Protein AF-A0A4R3EZ54-F1 (afdb_monomer_lite)

pLDDT: mean 91.32, std 7.08, range [53.75, 98.06]

Sequence (153 aa):
MDNVKREQAFADSIDCRFPYSNLAAAAALIEEARSISVNAVFCIFYEIVCPPRSRRTELSRERQRELLFLLTQDFEHPLVDRLVEFAARIIEGRKIAANEAVGIIAEIGKFDGQYAALAAVSSLAYDALGEDFGALDALEDELRKKWDAMPAR

Radius of gyration: 14.93 Å; chains: 1; bounding box: 37×34×38 Å

Secondary structure (DSSP, 8-state):
--HHHHHHHHHHHHTTT--TT-HHHHHHHHHHHHTT-HHHHHHHHHHHHS--HHHHTTS-HHHHHHHHHHHHTT---TTHHHHHHHHHHHHTT----HHHHHHHHHHHTTSTT-HHHHHHHHHHHHHHS-S--HHHHHHHHHHHHHHHTSPP-

Structure (mmCIF, N/CA/C/O backbone):
data_AF-A0A4R3EZ54-F1
#
_entry.id   AF-A0A4R3EZ54-F1
#
loop_
_atom_site.group_PDB
_atom_site.id
_atom_site.type_symbol
_atom_site.label_atom_id
_atom_site.label_alt_id
_atom_site.label_comp_id
_atom_site.label_asym_id
_atom_site.label_entity_id
_atom_site.label_seq_id
_atom_site.pdbx_PDB_ins_code
_atom_site.Cartn_x
_atom_site.Cartn_y
_atom_site.Cartn_z
_atom_site.occupancy
_atom_site.B_iso_or_equiv
_atom_site.auth_seq_id
_atom_site.auth_comp_id
_atom_site.auth_asym_id
_atom_site.auth_atom_id
_atom_site.pdbx_PDB_model_num
ATOM 1 N N . MET A 1 1 ? -21.536 -5.123 9.996 1.00 53.75 1 MET A N 1
ATOM 2 C CA . MET A 1 1 ? -21.296 -4.031 9.032 1.00 53.75 1 MET A CA 1
ATOM 3 C C . MET A 1 1 ? -20.289 -4.586 8.048 1.00 53.75 1 MET A C 1
ATOM 5 O O . MET A 1 1 ? -19.294 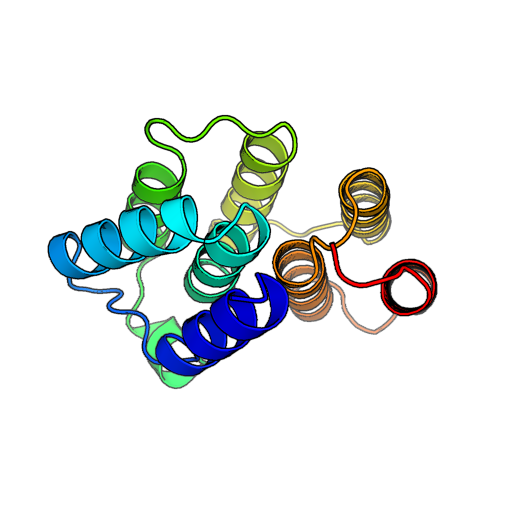-5.119 8.507 1.00 53.75 1 MET A O 1
ATOM 9 N N . ASP A 1 2 ? -20.621 -4.598 6.762 1.00 83.31 2 ASP A N 1
ATOM 10 C CA . ASP A 1 2 ? -19.805 -5.194 5.696 1.00 83.31 2 ASP A CA 1
ATOM 11 C C . ASP A 1 2 ? -18.400 -4.561 5.684 1.00 83.31 2 ASP A C 1
ATOM 13 O O . ASP A 1 2 ? -18.292 -3.332 5.608 1.00 83.31 2 ASP A O 1
ATOM 17 N N . ASN A 1 3 ? -17.349 -5.376 5.829 1.00 83.81 3 ASN A N 1
ATOM 18 C CA . ASN A 1 3 ? -15.967 -4.892 5.872 1.00 83.81 3 ASN A CA 1
ATOM 19 C C . ASN A 1 3 ? -15.604 -4.144 4.589 1.00 83.81 3 ASN A C 1
ATOM 21 O O . ASN A 1 3 ? -14.946 -3.114 4.680 1.00 83.81 3 ASN A O 1
ATOM 25 N N . VAL A 1 4 ? -16.142 -4.551 3.436 1.00 88.19 4 VAL A N 1
ATOM 26 C CA . VAL A 1 4 ? -15.935 -3.861 2.154 1.00 88.19 4 VAL A CA 1
ATOM 27 C C . VAL A 1 4 ? -16.448 -2.422 2.218 1.00 88.19 4 VAL A C 1
ATOM 29 O O . VAL A 1 4 ? -15.785 -1.489 1.774 1.00 88.19 4 VAL A O 1
ATOM 32 N N . LYS A 1 5 ? -17.611 -2.196 2.842 1.00 92.44 5 LYS A N 1
ATOM 33 C CA . LYS A 1 5 ? -18.164 -0.839 3.003 1.00 92.44 5 LYS A CA 1
ATOM 34 C C . LYS A 1 5 ? -17.346 0.010 3.968 1.00 92.44 5 LYS A C 1
ATOM 36 O O . LYS A 1 5 ? -17.253 1.218 3.773 1.00 92.44 5 LYS A O 1
ATOM 41 N N . ARG A 1 6 ? -16.787 -0.601 5.019 1.00 95.31 6 ARG A N 1
ATOM 42 C CA . ARG A 1 6 ? -15.902 0.095 5.966 1.00 95.31 6 ARG A CA 1
ATOM 43 C C . ARG A 1 6 ? -14.574 0.457 5.307 1.00 95.31 6 ARG A C 1
ATOM 45 O O . ARG A 1 6 ? -14.135 1.586 5.469 1.00 95.31 6 ARG A O 1
ATOM 52 N N . GLU A 1 7 ? -13.988 -0.460 4.541 1.00 95.38 7 GL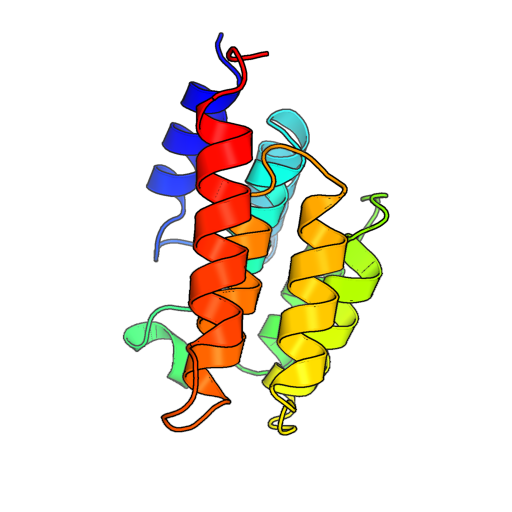U A N 1
ATOM 53 C CA . GLU A 1 7 ? -12.785 -0.218 3.741 1.00 95.38 7 GLU A CA 1
ATOM 54 C C . GLU A 1 7 ? -12.999 0.919 2.748 1.00 95.38 7 GLU A C 1
ATOM 56 O O . GLU A 1 7 ? -12.203 1.849 2.729 1.00 95.38 7 GLU A O 1
ATOM 61 N N . GLN A 1 8 ? -14.098 0.895 1.986 1.00 94.94 8 GLN A N 1
ATOM 62 C CA . GLN A 1 8 ? -14.404 1.958 1.031 1.00 94.94 8 GLN A CA 1
ATOM 63 C C . GLN A 1 8 ? -14.589 3.309 1.728 1.00 94.94 8 GLN A C 1
ATOM 65 O O . GLN A 1 8 ? -13.969 4.290 1.334 1.00 94.94 8 GLN A O 1
ATOM 70 N N . ALA A 1 9 ? -15.391 3.364 2.797 1.00 96.81 9 ALA A N 1
ATOM 71 C CA . ALA A 1 9 ? -15.608 4.606 3.539 1.00 96.81 9 ALA A CA 1
ATOM 72 C C . ALA A 1 9 ? -14.303 5.159 4.138 1.00 96.81 9 ALA A C 1
ATOM 74 O O . ALA A 1 9 ? -14.096 6.372 4.163 1.00 96.81 9 ALA A O 1
ATOM 75 N N . PHE A 1 10 ? -13.421 4.274 4.604 1.00 97.62 10 PHE A N 1
ATOM 76 C CA . PHE A 1 10 ? -12.107 4.644 5.112 1.00 97.62 10 PHE A CA 1
ATOM 77 C C . PHE A 1 10 ? -11.189 5.151 3.999 1.00 97.62 10 PHE A C 1
ATOM 79 O O . PHE A 1 10 ? -10.629 6.236 4.139 1.00 97.62 10 PHE A O 1
ATOM 86 N N . ALA A 1 11 ? -11.091 4.433 2.878 1.00 96.62 11 ALA A N 1
ATOM 87 C CA . ALA A 1 11 ? -10.327 4.857 1.710 1.00 96.62 11 ALA A CA 1
ATOM 88 C C . ALA A 1 11 ? -10.784 6.241 1.222 1.00 96.62 11 ALA A C 1
ATOM 90 O O . ALA A 1 11 ? -9.964 7.149 1.117 1.00 96.62 11 ALA A O 1
ATOM 91 N N . ASP A 1 12 ? -12.095 6.444 1.060 1.00 96.62 12 ASP A N 1
ATOM 92 C CA . ASP A 1 12 ? -12.678 7.732 0.674 1.00 96.62 12 ASP A CA 1
ATOM 93 C C . ASP A 1 12 ? -12.292 8.840 1.662 1.00 96.62 12 ASP A C 1
ATOM 95 O O . ASP A 1 12 ? -12.036 9.976 1.264 1.00 96.62 12 ASP A O 1
ATOM 99 N N . SER A 1 13 ? -12.252 8.534 2.966 1.00 96.81 13 SER A N 1
ATOM 100 C CA . SER A 1 13 ? -11.914 9.493 4.025 1.00 96.81 13 SER A CA 1
ATOM 101 C C . SER A 1 13 ? -10.464 9.983 3.970 1.00 96.81 13 SER A C 1
ATOM 103 O O . SER A 1 13 ? -10.217 11.154 4.278 1.00 96.81 13 SER A O 1
ATOM 105 N N . ILE A 1 14 ? -9.532 9.125 3.541 1.00 96.19 14 ILE A N 1
ATOM 106 C CA . ILE A 1 14 ? -8.094 9.418 3.525 1.00 96.19 14 ILE A CA 1
ATOM 107 C C . ILE A 1 14 ? -7.561 9.798 2.144 1.00 96.19 14 ILE A C 1
ATOM 109 O O . ILE A 1 14 ? -6.489 10.394 2.098 1.00 96.19 14 ILE A O 1
ATOM 113 N N . ASP A 1 15 ? -8.292 9.511 1.062 1.00 93.88 15 ASP A N 1
ATOM 114 C CA . ASP A 1 15 ? -7.876 9.777 -0.322 1.00 93.88 15 ASP A CA 1
ATOM 115 C C . ASP A 1 15 ? -7.412 11.227 -0.497 1.00 93.88 15 ASP A C 1
ATOM 117 O O . ASP A 1 15 ? -8.175 12.180 -0.280 1.00 93.88 15 ASP A O 1
ATOM 121 N N . CYS A 1 16 ? -6.126 11.388 -0.825 1.00 91.38 16 CYS A N 1
ATOM 122 C CA . CYS A 1 16 ? -5.430 12.669 -0.970 1.00 91.38 16 CYS A CA 1
ATOM 123 C C . CYS A 1 16 ? -5.487 13.590 0.270 1.00 91.38 16 CYS A C 1
ATOM 125 O O . CYS A 1 16 ? -5.140 14.777 0.195 1.00 91.38 16 CYS A O 1
ATOM 127 N N . ARG A 1 17 ? -5.941 13.072 1.413 1.00 93.69 17 ARG A N 1
ATOM 128 C CA . ARG A 1 17 ? -6.197 13.792 2.670 1.00 93.69 17 ARG A CA 1
ATOM 129 C C . ARG A 1 17 ? -5.402 13.231 3.844 1.00 93.69 17 ARG A C 1
ATOM 131 O O . ARG A 1 17 ? -5.553 13.730 4.962 1.00 93.69 17 ARG A O 1
ATOM 138 N N . PHE A 1 18 ? -4.534 12.249 3.608 1.00 95.50 18 PHE A N 1
ATOM 139 C CA . PHE A 1 18 ? -3.694 11.679 4.649 1.00 95.50 18 PHE A CA 1
ATOM 140 C C . PHE A 1 18 ? -2.832 12.762 5.343 1.00 95.50 18 PHE A C 1
ATOM 142 O O . PHE A 1 18 ? -2.257 13.635 4.682 1.00 95.50 18 PHE A O 1
ATOM 149 N N . PRO A 1 19 ? -2.727 12.765 6.686 1.00 94.81 19 PRO A N 1
ATOM 150 C CA . PRO A 1 19 ? -2.063 13.821 7.447 1.00 94.81 19 PRO A CA 1
ATOM 151 C C . PRO A 1 19 ? -0.535 13.643 7.477 1.00 94.81 19 PRO A C 1
ATOM 153 O O . PRO A 1 19 ? 0.066 13.459 8.534 1.00 94.81 19 PRO A O 1
ATOM 156 N N . TYR A 1 20 ? 0.116 13.749 6.318 1.00 94.12 20 TYR A N 1
ATOM 157 C CA . TYR A 1 20 ? 1.549 13.475 6.128 1.00 94.12 20 TYR A CA 1
ATOM 158 C C . TYR A 1 20 ? 2.501 14.151 7.132 1.00 94.12 20 TYR A C 1
ATOM 160 O O . TYR A 1 20 ? 3.531 13.588 7.499 1.00 94.12 20 TYR A O 1
ATOM 168 N N . SER A 1 21 ? 2.187 15.373 7.564 1.00 93.00 21 SER A N 1
ATOM 169 C CA . SER A 1 21 ? 3.024 16.169 8.471 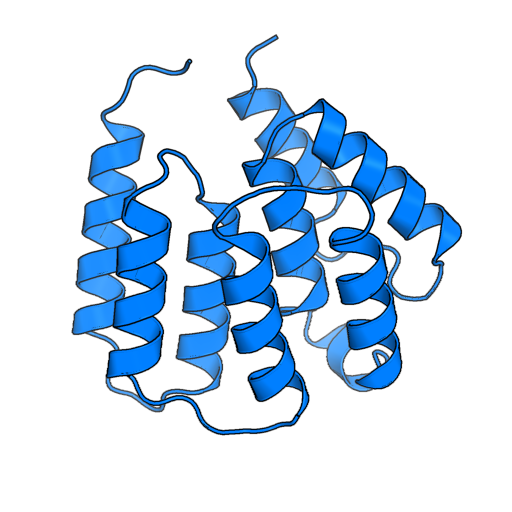1.00 93.00 21 SER A CA 1
ATOM 170 C C . SER A 1 21 ? 2.686 15.982 9.954 1.00 93.00 21 SER A C 1
ATOM 172 O O . SER A 1 21 ? 3.449 16.427 10.810 1.00 93.00 21 SER A O 1
ATOM 174 N N . ASN A 1 22 ? 1.577 15.313 10.281 1.00 95.00 22 ASN A N 1
ATOM 175 C CA . ASN A 1 22 ? 1.114 15.115 11.651 1.00 95.00 22 ASN A CA 1
ATOM 176 C C . ASN A 1 22 ? 1.144 13.623 12.011 1.00 95.00 22 ASN A C 1
ATOM 178 O O . ASN A 1 22 ? 0.180 12.896 11.779 1.00 95.00 22 ASN A O 1
ATOM 182 N N . LEU A 1 23 ? 2.251 13.185 12.622 1.00 94.69 23 LEU A N 1
ATOM 183 C CA . LEU A 1 23 ? 2.464 11.779 12.992 1.00 94.69 23 LEU A CA 1
ATOM 184 C C . LEU A 1 23 ? 1.412 11.249 13.971 1.00 94.69 23 LEU A C 1
ATOM 186 O O . LEU A 1 23 ? 1.048 10.086 13.880 1.00 94.69 23 LEU A O 1
ATOM 190 N N . ALA A 1 24 ? 0.896 12.084 14.878 1.00 96.19 24 ALA A N 1
ATOM 191 C CA . ALA A 1 24 ? -0.136 11.656 15.819 1.00 96.19 24 ALA A CA 1
ATOM 192 C C . ALA A 1 24 ? -1.467 11.373 15.103 1.00 96.19 24 ALA A C 1
ATOM 194 O O . ALA A 1 24 ? -2.119 10.369 15.378 1.00 96.19 24 ALA A O 1
ATOM 195 N N . ALA A 1 25 ? -1.847 12.227 14.147 1.00 97.38 25 ALA A N 1
ATOM 196 C CA . ALA A 1 25 ? -3.027 11.995 13.317 1.00 97.38 25 ALA A CA 1
ATOM 197 C C . ALA A 1 25 ? -2.835 10.792 12.376 1.00 97.38 25 ALA A C 1
ATOM 199 O O . ALA A 1 25 ? -3.756 10.000 12.204 1.00 97.38 25 ALA A O 1
ATOM 200 N N . ALA A 1 26 ? -1.635 10.620 11.812 1.00 97.25 26 ALA A N 1
ATOM 201 C CA . ALA A 1 26 ? -1.293 9.452 11.004 1.00 97.25 26 ALA A CA 1
ATOM 202 C C . ALA A 1 26 ? -1.379 8.151 11.819 1.00 97.25 26 ALA A C 1
ATOM 204 O O . ALA A 1 26 ? -1.993 7.192 11.364 1.00 97.25 26 ALA A O 1
ATOM 205 N N . ALA A 1 27 ? -0.836 8.137 13.041 1.00 96.75 27 ALA A N 1
ATOM 206 C CA . ALA A 1 27 ? -0.919 6.996 13.953 1.00 96.75 27 ALA A CA 1
ATOM 207 C C . ALA A 1 27 ? -2.374 6.623 14.270 1.00 96.75 27 ALA A C 1
ATOM 209 O O . ALA A 1 27 ? -2.729 5.451 14.225 1.00 96.75 27 ALA A O 1
ATOM 210 N N . ALA A 1 28 ? -3.232 7.615 14.528 1.00 97.44 28 ALA A N 1
ATOM 211 C CA . ALA A 1 28 ? -4.650 7.372 14.786 1.00 97.44 28 ALA A CA 1
ATOM 212 C C . ALA A 1 28 ? -5.357 6.704 13.591 1.00 97.44 28 ALA A C 1
ATOM 214 O O . ALA A 1 28 ? -6.121 5.762 13.788 1.00 97.44 28 ALA A O 1
ATOM 215 N N . LEU A 1 29 ? -5.064 7.141 12.359 1.00 98.06 29 LEU A N 1
ATOM 216 C CA . LEU A 1 29 ? -5.605 6.510 11.149 1.00 98.06 29 LEU A CA 1
ATOM 217 C C . LEU A 1 29 ? -5.059 5.093 10.936 1.00 98.06 29 LEU A C 1
ATOM 219 O O . LEU A 1 29 ? -5.796 4.227 10.479 1.00 98.06 29 LEU A O 1
ATOM 223 N N . ILE A 1 30 ? -3.791 4.840 11.275 1.00 96.88 30 ILE A N 1
ATOM 224 C CA . ILE A 1 30 ? -3.187 3.499 11.203 1.00 96.88 30 ILE A CA 1
ATOM 225 C C . ILE A 1 30 ? -3.911 2.529 12.139 1.00 96.88 30 ILE A C 1
ATOM 227 O O . ILE A 1 30 ? -4.283 1.435 11.714 1.00 96.88 30 ILE A O 1
ATOM 231 N N . GLU A 1 31 ? -4.176 2.939 13.377 1.00 97.12 31 GLU A N 1
ATOM 232 C CA . GLU A 1 31 ? -4.945 2.130 14.328 1.00 97.12 31 GLU A CA 1
ATOM 233 C C . GLU A 1 31 ? -6.394 1.914 13.868 1.00 97.12 31 GLU A C 1
ATOM 235 O O . GLU A 1 31 ? -6.926 0.804 13.958 1.00 97.12 31 GLU A O 1
ATOM 240 N N . GLU A 1 32 ? -7.025 2.943 13.298 1.00 97.12 32 GLU A N 1
ATOM 241 C CA . GLU A 1 32 ? -8.352 2.810 12.697 1.00 97.12 32 GLU A CA 1
ATOM 242 C C . GLU A 1 32 ? -8.351 1.780 11.557 1.00 97.12 32 GLU A C 1
ATOM 244 O O . GLU A 1 32 ? -9.168 0.856 11.571 1.00 97.12 32 GLU A O 1
ATOM 249 N N . ALA A 1 33 ? -7.402 1.872 10.623 1.00 96.75 33 ALA A N 1
ATOM 250 C CA . ALA A 1 33 ? -7.258 0.943 9.507 1.00 96.75 33 ALA A CA 1
ATOM 251 C C . ALA A 1 33 ? -7.071 -0.507 9.972 1.00 96.75 33 ALA A C 1
ATOM 253 O O . ALA A 1 33 ? -7.749 -1.407 9.472 1.00 96.75 33 ALA A O 1
ATOM 254 N N . ARG A 1 34 ? -6.220 -0.734 10.983 1.00 95.56 34 ARG A N 1
ATOM 255 C CA . ARG A 1 34 ? -6.002 -2.060 11.593 1.00 95.56 34 ARG A CA 1
ATOM 256 C C . ARG A 1 34 ? -7.289 -2.661 12.153 1.00 95.56 34 ARG A C 1
ATOM 258 O O . ARG A 1 34 ? -7.496 -3.867 12.055 1.00 95.56 34 ARG A O 1
ATOM 265 N N . SER A 1 35 ? -8.178 -1.828 12.697 1.00 95.25 35 SER A N 1
ATOM 266 C CA . SER A 1 35 ? -9.491 -2.254 13.206 1.00 95.25 35 SER A CA 1
ATOM 267 C C . SER A 1 35 ? -10.526 -2.566 12.109 1.00 95.25 35 SER A C 1
ATOM 269 O O . SER A 1 35 ? -11.616 -3.084 12.395 1.00 95.25 35 SER A O 1
ATOM 271 N N . ILE A 1 36 ? -10.232 -2.194 10.860 1.00 95.38 36 ILE A N 1
ATOM 272 C CA . ILE A 1 36 ? -11.084 -2.439 9.696 1.00 95.38 36 ILE A CA 1
ATOM 273 C C . ILE A 1 36 ? -10.632 -3.724 9.011 1.00 95.38 36 ILE A C 1
ATOM 275 O O . ILE A 1 36 ? -11.385 -4.699 9.009 1.00 95.38 36 ILE A O 1
ATOM 279 N N . SER A 1 37 ? -9.424 -3.728 8.443 1.00 95.19 37 SER A N 1
ATOM 280 C CA . SER A 1 37 ? -8.856 -4.877 7.738 1.00 95.19 37 SER A CA 1
ATOM 281 C C . SER A 1 37 ? -7.402 -4.637 7.320 1.00 95.19 37 SER A C 1
ATOM 283 O O . SER A 1 37 ? -6.891 -3.519 7.341 1.00 95.19 37 SER A O 1
ATOM 285 N N . VAL A 1 38 ? -6.750 -5.697 6.840 1.00 95.75 38 VAL A N 1
ATOM 286 C CA . VAL A 1 38 ? -5.432 -5.608 6.192 1.00 95.75 38 VAL A CA 1
ATOM 287 C C . VAL A 1 38 ? -5.475 -4.702 4.950 1.00 95.75 38 VAL A C 1
ATOM 289 O O . VAL A 1 38 ? -4.572 -3.892 4.753 1.00 95.75 38 VAL A O 1
ATOM 292 N N . ASN A 1 39 ? -6.540 -4.772 4.143 1.00 96.50 39 ASN A N 1
ATOM 293 C CA . ASN A 1 39 ? -6.673 -3.940 2.946 1.00 96.50 39 ASN A CA 1
ATOM 294 C C . ASN A 1 39 ? -6.779 -2.445 3.303 1.00 96.50 39 ASN A C 1
ATOM 296 O O . ASN A 1 39 ? -6.149 -1.621 2.646 1.00 96.50 39 ASN A O 1
ATOM 300 N N . ALA A 1 40 ? -7.470 -2.092 4.395 1.00 97.12 40 ALA A N 1
ATOM 301 C CA . ALA A 1 40 ? -7.509 -0.715 4.894 1.00 97.12 40 ALA A CA 1
ATOM 302 C C . ALA A 1 40 ? -6.120 -0.202 5.321 1.00 97.12 40 ALA A C 1
ATOM 304 O O . ALA A 1 40 ? -5.781 0.955 5.066 1.00 97.12 40 ALA A O 1
ATOM 305 N N . VAL A 1 41 ? -5.278 -1.057 5.917 1.00 96.88 41 VAL A N 1
ATOM 306 C CA . VAL A 1 41 ? -3.874 -0.706 6.214 1.00 96.88 41 VAL A CA 1
ATOM 307 C C . VAL A 1 41 ? -3.110 -0.434 4.916 1.00 96.88 41 VAL A C 1
ATOM 309 O O . VAL A 1 41 ? -2.340 0.525 4.831 1.00 96.88 41 VAL A O 1
ATOM 312 N N . PHE A 1 42 ? -3.374 -1.209 3.863 1.00 97.38 42 PHE A N 1
ATOM 313 C CA . PHE A 1 42 ? -2.787 -0.952 2.552 1.00 97.38 42 PHE A CA 1
ATOM 314 C C . PHE A 1 42 ? -3.336 0.299 1.847 1.00 97.38 42 PHE A C 1
ATOM 316 O O . PHE A 1 42 ? -2.626 0.859 1.013 1.00 97.38 42 PHE A O 1
ATOM 323 N N . CYS A 1 43 ? -4.514 0.819 2.210 1.00 97.38 43 CYS A N 1
ATOM 324 C CA . CYS A 1 43 ? -4.948 2.150 1.762 1.00 97.38 43 CYS A CA 1
ATOM 325 C C . CYS A 1 43 ? -4.019 3.248 2.307 1.00 97.38 43 CYS A C 1
ATOM 327 O O . CYS A 1 43 ? -3.649 4.164 1.578 1.00 97.38 43 CYS A O 1
ATOM 329 N N . ILE A 1 44 ? -3.572 3.135 3.562 1.00 97.00 44 ILE A N 1
ATOM 330 C CA . ILE A 1 44 ? -2.578 4.067 4.120 1.00 97.00 44 ILE A CA 1
ATOM 331 C C . ILE A 1 44 ? -1.222 3.885 3.442 1.00 97.00 44 ILE A C 1
ATOM 333 O O . ILE A 1 44 ? -0.563 4.869 3.111 1.00 97.00 44 ILE A O 1
ATOM 337 N N . PHE A 1 45 ? -0.805 2.635 3.212 1.00 96.88 45 PHE A N 1
ATOM 338 C CA . PHE A 1 45 ? 0.412 2.360 2.450 1.00 96.88 45 PHE A CA 1
ATOM 339 C C . PHE A 1 45 ? 0.385 3.077 1.094 1.00 96.88 45 PHE A C 1
ATOM 341 O O . PHE A 1 45 ? 1.339 3.785 0.775 1.00 96.88 45 PHE A O 1
ATOM 348 N N . TYR A 1 46 ? -0.723 2.962 0.349 1.00 96.19 46 TYR A N 1
ATOM 349 C CA . TYR A 1 46 ? -0.938 3.667 -0.915 1.00 96.19 46 TYR A CA 1
ATOM 350 C C . TYR A 1 46 ? -0.745 5.180 -0.766 1.00 96.19 46 TYR A C 1
ATOM 352 O O . TYR A 1 46 ? 0.053 5.761 -1.495 1.00 96.19 46 TYR A O 1
ATOM 360 N N . GLU A 1 47 ? -1.397 5.817 0.209 1.00 95.44 47 GLU A N 1
ATOM 361 C CA . GLU A 1 47 ? -1.273 7.264 0.435 1.00 95.44 47 GLU A CA 1
ATOM 362 C C . GLU A 1 47 ? 0.175 7.704 0.699 1.00 95.44 47 GLU A C 1
ATOM 364 O O . GLU A 1 47 ? 0.595 8.763 0.227 1.00 95.44 47 GLU A O 1
ATOM 369 N N . ILE A 1 48 ? 0.955 6.902 1.435 1.00 94.56 48 ILE A N 1
ATOM 370 C CA . ILE A 1 48 ? 2.351 7.210 1.781 1.00 94.56 48 ILE A CA 1
ATOM 371 C C . ILE A 1 48 ? 3.273 7.097 0.559 1.00 94.56 48 ILE A C 1
ATOM 373 O O . ILE A 1 48 ? 4.163 7.938 0.379 1.00 94.56 48 ILE A O 1
ATOM 377 N N . VAL A 1 49 ? 3.095 6.055 -0.257 1.00 93.38 49 VAL A N 1
ATOM 378 C CA . VAL A 1 49 ? 4.006 5.729 -1.372 1.00 93.38 49 VAL A CA 1
ATOM 379 C C . VAL A 1 49 ? 3.590 6.381 -2.690 1.00 93.38 49 VAL A C 1
ATOM 381 O O . VAL A 1 49 ? 4.446 6.693 -3.517 1.00 93.38 49 VAL A O 1
ATOM 384 N N . CYS A 1 50 ? 2.301 6.673 -2.852 1.00 92.38 50 CYS A N 1
ATOM 385 C CA . CYS A 1 50 ? 1.704 7.339 -4.004 1.00 92.38 50 CYS A CA 1
ATOM 386 C C . CYS A 1 50 ? 1.018 8.663 -3.610 1.00 92.38 50 CYS A C 1
ATOM 388 O O . CYS A 1 50 ? -0.145 8.870 -3.957 1.00 92.38 50 CYS A O 1
ATOM 390 N N . PRO A 1 51 ? 1.705 9.604 -2.930 1.00 92.12 51 PRO A N 1
ATOM 391 C CA . PRO A 1 51 ? 1.076 10.846 -2.502 1.00 92.12 51 PRO A CA 1
ATOM 392 C C . PRO A 1 51 ? 0.630 11.691 -3.710 1.00 92.12 51 PRO A C 1
ATOM 394 O O . PRO A 1 51 ? 1.271 11.652 -4.780 1.00 92.12 51 PRO A O 1
ATOM 397 N N . PRO A 1 52 ? -0.420 12.521 -3.549 1.00 90.56 52 PRO A N 1
ATOM 398 C CA . PRO A 1 52 ? -0.897 13.394 -4.607 1.00 90.56 52 PRO A CA 1
ATOM 399 C C . PRO A 1 52 ? 0.208 14.354 -5.049 1.00 90.56 52 PRO A C 1
ATOM 401 O O . PRO A 1 52 ? 1.048 14.793 -4.257 1.00 90.56 52 PRO A O 1
ATOM 404 N N . ARG A 1 53 ? 0.204 14.723 -6.335 1.00 86.94 53 ARG A N 1
ATOM 405 C CA . ARG A 1 53 ? 1.257 15.563 -6.941 1.00 86.94 53 ARG A CA 1
ATOM 406 C C . ARG A 1 53 ? 1.490 16.876 -6.189 1.00 86.94 53 ARG A C 1
ATOM 408 O O . ARG A 1 53 ? 2.632 17.304 -6.082 1.00 86.94 53 ARG A O 1
ATOM 415 N N . SER A 1 54 ? 0.432 17.471 -5.637 1.00 86.69 54 SER A N 1
ATOM 416 C CA . SER A 1 54 ? 0.492 18.690 -4.819 1.00 86.69 54 SER A CA 1
ATOM 417 C C . SER A 1 54 ? 1.288 18.526 -3.521 1.00 86.69 54 SER A C 1
ATOM 419 O O . SER A 1 54 ? 1.805 19.509 -3.007 1.00 86.69 54 SER A O 1
ATOM 421 N N . ARG A 1 55 ? 1.406 17.300 -2.995 1.00 85.62 55 ARG A N 1
ATOM 422 C CA . ARG A 1 55 ? 2.141 16.979 -1.763 1.00 85.62 55 ARG A CA 1
ATOM 423 C C . ARG A 1 55 ? 3.508 16.350 -2.015 1.00 85.62 55 ARG A C 1
ATOM 425 O O . ARG A 1 55 ? 4.348 16.390 -1.122 1.00 85.62 55 ARG A O 1
ATOM 432 N N . ARG A 1 56 ? 3.776 15.818 -3.217 1.00 80.38 56 ARG A N 1
ATOM 433 C CA . ARG A 1 56 ? 5.062 15.171 -3.566 1.00 80.38 56 ARG A CA 1
ATOM 434 C C . ARG A 1 56 ? 6.285 16.056 -3.301 1.00 80.38 56 ARG A C 1
ATOM 436 O O . ARG A 1 56 ? 7.330 15.540 -2.933 1.00 80.38 56 ARG A O 1
ATOM 443 N N . THR A 1 57 ? 6.172 17.371 -3.487 1.00 76.69 57 THR A N 1
ATOM 444 C CA . THR A 1 57 ? 7.280 18.316 -3.252 1.00 76.69 57 THR A CA 1
ATOM 445 C C . THR A 1 57 ? 7.460 18.694 -1.784 1.00 76.69 57 THR A C 1
ATOM 447 O O . THR A 1 57 ? 8.535 19.141 -1.399 1.00 76.69 57 THR A O 1
ATOM 450 N N . GLU A 1 58 ? 6.415 18.541 -0.971 1.00 80.94 58 GLU A N 1
ATOM 451 C CA . GLU A 1 58 ? 6.417 18.876 0.458 1.00 80.94 58 GLU A CA 1
ATOM 452 C C . GLU A 1 58 ? 6.817 17.671 1.319 1.00 80.94 58 GLU A C 1
ATOM 454 O O . GLU A 1 58 ? 7.329 17.826 2.428 1.00 80.94 58 GLU A O 1
ATOM 459 N N . LEU A 1 59 ? 6.589 16.462 0.804 1.00 89.44 59 LEU A N 1
ATOM 460 C CA . LEU A 1 59 ? 6.852 15.221 1.505 1.00 89.44 59 LEU A CA 1
ATOM 461 C C . LEU A 1 59 ? 8.301 14.768 1.294 1.00 89.44 59 LEU A C 1
ATOM 463 O O . LEU A 1 59 ? 8.674 14.271 0.233 1.00 89.44 59 LEU A O 1
ATOM 467 N N . SER A 1 60 ? 9.134 14.924 2.324 1.00 91.94 60 SER A N 1
ATOM 468 C CA . SER A 1 60 ? 10.512 14.436 2.276 1.00 91.94 60 SER A CA 1
ATOM 469 C C . SER A 1 60 ? 10.565 12.902 2.294 1.00 91.94 60 SER A C 1
ATOM 471 O O . SER A 1 60 ? 9.731 12.232 2.905 1.00 91.94 60 SER A O 1
ATOM 473 N N . ARG A 1 61 ? 11.610 12.331 1.683 1.00 91.56 61 ARG A N 1
ATOM 474 C CA . ARG A 1 61 ? 11.876 10.880 1.725 1.00 91.56 61 ARG A CA 1
ATOM 475 C C . ARG A 1 61 ? 12.009 10.359 3.157 1.00 91.56 61 ARG A C 1
ATOM 477 O O . ARG A 1 61 ? 11.596 9.247 3.456 1.00 91.56 61 ARG A O 1
ATOM 484 N N . GLU A 1 62 ? 12.601 11.162 4.039 1.00 92.56 62 GLU A N 1
ATOM 485 C CA . GLU A 1 62 ? 12.724 10.852 5.466 1.00 92.56 62 GLU A CA 1
ATOM 486 C C . GLU A 1 62 ? 11.347 10.741 6.125 1.00 92.56 62 GLU A C 1
ATOM 488 O O . GLU A 1 62 ? 11.066 9.736 6.769 1.00 92.56 62 GLU A O 1
ATOM 493 N N . ARG A 1 63 ? 10.442 11.688 5.852 1.00 94.38 63 ARG A N 1
ATOM 494 C CA . ARG A 1 63 ? 9.066 11.633 6.353 1.00 94.38 63 ARG A CA 1
ATOM 495 C C . ARG A 1 63 ? 8.304 10.416 5.831 1.00 94.38 63 ARG A C 1
ATOM 497 O O . ARG A 1 63 ? 7.579 9.793 6.598 1.00 94.38 63 ARG A O 1
ATOM 504 N N . GLN A 1 64 ? 8.476 10.037 4.563 1.00 93.81 64 GLN A N 1
ATOM 505 C CA . GLN A 1 64 ? 7.871 8.801 4.044 1.00 93.81 64 GLN A CA 1
ATOM 506 C C . GLN A 1 64 ? 8.383 7.567 4.788 1.00 93.81 64 GLN A C 1
ATOM 508 O O . GLN A 1 64 ? 7.590 6.693 5.120 1.00 93.81 64 GLN A O 1
ATOM 513 N N . ARG A 1 65 ? 9.684 7.503 5.100 1.00 93.12 65 ARG A N 1
ATOM 514 C CA . ARG A 1 65 ? 10.250 6.400 5.890 1.00 93.12 65 ARG A CA 1
ATOM 515 C C . ARG A 1 65 ? 9.712 6.369 7.316 1.00 93.12 65 ARG A C 1
ATOM 517 O O . ARG A 1 65 ? 9.394 5.288 7.791 1.00 93.12 65 ARG A O 1
ATOM 524 N N . GLU A 1 66 ? 9.580 7.520 7.976 1.00 94.62 66 GLU A N 1
ATOM 525 C CA . GLU A 1 66 ? 8.962 7.608 9.309 1.00 94.62 66 GLU A CA 1
ATOM 526 C C . GLU A 1 66 ? 7.524 7.070 9.294 1.00 94.62 66 GLU A C 1
ATOM 528 O O . GLU A 1 66 ? 7.144 6.290 10.164 1.00 94.62 66 GLU A O 1
ATOM 533 N N . LEU A 1 67 ? 6.737 7.445 8.280 1.00 95.31 67 LEU A N 1
ATOM 534 C CA . LEU A 1 67 ? 5.356 6.985 8.119 1.00 95.31 67 LEU A CA 1
ATOM 535 C C . LEU A 1 67 ? 5.272 5.488 7.791 1.00 95.31 67 LEU A C 1
ATOM 537 O O . LEU A 1 67 ? 4.426 4.797 8.351 1.00 95.31 67 LEU A O 1
ATOM 541 N N . LEU A 1 68 ? 6.153 4.974 6.925 1.00 94.56 68 LEU A N 1
ATOM 542 C CA . LEU A 1 68 ? 6.239 3.537 6.644 1.00 94.56 68 LEU A CA 1
ATOM 543 C C . LEU A 1 68 ? 6.640 2.754 7.893 1.00 94.56 68 LEU A C 1
ATOM 545 O O . LEU A 1 68 ? 6.021 1.741 8.190 1.00 94.56 68 LEU A O 1
ATOM 549 N N . PHE A 1 69 ? 7.625 3.238 8.652 1.00 93.81 69 PHE A N 1
ATOM 550 C CA . PHE A 1 69 ? 8.017 2.612 9.909 1.00 93.81 69 PHE A CA 1
ATOM 551 C C . PHE A 1 69 ? 6.823 2.536 10.865 1.00 93.81 69 PHE A C 1
ATOM 553 O O . PHE A 1 69 ? 6.478 1.443 11.309 1.00 93.81 69 PHE A O 1
ATOM 560 N N . LEU A 1 70 ? 6.131 3.657 11.088 1.00 94.44 70 LEU A N 1
ATOM 561 C CA . LEU A 1 70 ? 4.931 3.724 11.927 1.00 94.44 70 LEU A CA 1
ATOM 562 C C . LEU A 1 70 ? 3.838 2.741 11.473 1.00 94.44 70 LEU A C 1
ATOM 564 O O . LEU A 1 70 ? 3.243 2.061 12.303 1.00 94.44 70 LEU A O 1
ATOM 568 N N . LEU A 1 71 ? 3.605 2.618 10.161 1.00 94.00 71 LEU A N 1
ATOM 569 C CA . LEU A 1 71 ? 2.651 1.659 9.592 1.00 94.00 71 LEU A CA 1
ATOM 570 C C . LEU A 1 71 ? 3.005 0.206 9.948 1.00 94.00 71 LEU A C 1
ATOM 572 O O . LEU A 1 71 ? 2.105 -0.588 10.226 1.00 94.00 71 LEU A O 1
ATOM 576 N N . THR A 1 72 ? 4.298 -0.134 9.946 1.00 91.25 72 THR A N 1
ATOM 577 C CA . THR A 1 72 ? 4.785 -1.496 10.225 1.00 91.25 72 THR A CA 1
ATOM 578 C C . THR A 1 72 ? 4.873 -1.854 11.706 1.00 91.25 72 THR A C 1
ATOM 580 O O . THR A 1 72 ? 4.910 -3.036 12.036 1.00 91.25 72 THR A O 1
ATOM 583 N N . GLN A 1 73 ? 4.907 -0.872 12.612 1.00 91.88 73 GLN A N 1
ATOM 584 C CA . GLN A 1 73 ? 5.048 -1.141 14.047 1.00 91.88 73 GLN A CA 1
ATOM 585 C C . GLN A 1 73 ? 3.863 -1.946 14.580 1.00 91.88 73 GLN A C 1
ATOM 587 O O . GLN A 1 73 ? 2.739 -1.468 14.521 1.00 91.88 73 GLN A O 1
ATOM 592 N N . ASP A 1 74 ? 4.101 -3.134 15.133 1.00 86.88 74 ASP A N 1
ATOM 593 C CA . ASP A 1 74 ? 3.059 -4.012 15.692 1.00 86.88 74 ASP A CA 1
ATOM 594 C C . ASP A 1 74 ? 2.015 -4.502 14.662 1.00 86.88 74 ASP A C 1
ATOM 596 O O . ASP A 1 74 ? 0.901 -4.882 15.024 1.00 86.88 74 ASP A O 1
ATOM 600 N N . PHE A 1 75 ? 2.365 -4.516 13.367 1.00 89.19 75 PHE A N 1
ATOM 601 C CA . PHE A 1 75 ? 1.513 -5.053 12.303 1.00 89.19 75 PHE A CA 1
ATOM 602 C C . PHE A 1 75 ? 2.177 -6.228 11.580 1.00 89.19 75 PHE A C 1
ATOM 604 O O . PHE A 1 75 ? 3.078 -6.053 10.762 1.00 89.19 75 PHE A O 1
ATOM 611 N N . GLU A 1 76 ? 1.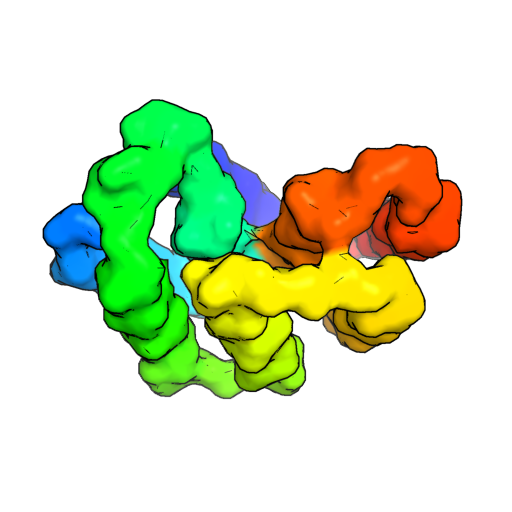690 -7.438 11.854 1.00 90.62 76 GLU A N 1
ATOM 612 C CA . GLU A 1 76 ? 2.199 -8.666 11.245 1.00 90.62 76 GLU A CA 1
ATOM 613 C C . GLU A 1 76 ? 1.336 -9.086 10.050 1.00 90.62 76 GLU A C 1
ATOM 615 O O . GLU A 1 76 ? 0.193 -9.521 10.199 1.00 90.62 76 GLU A O 1
ATOM 620 N N . HIS A 1 77 ? 1.895 -8.997 8.843 1.00 92.12 77 HIS A N 1
ATOM 621 C CA . HIS A 1 77 ? 1.295 -9.596 7.655 1.00 92.12 77 HIS A CA 1
ATOM 622 C C . HIS A 1 77 ? 2.384 -9.973 6.635 1.00 92.12 77 HIS A C 1
ATOM 624 O O . HIS A 1 77 ? 3.268 -9.153 6.384 1.00 92.12 77 HIS A O 1
ATOM 630 N N . PRO A 1 78 ? 2.319 -11.148 5.971 1.00 92.38 78 PRO A N 1
ATOM 631 C CA . PRO A 1 78 ? 3.397 -11.618 5.089 1.00 92.38 78 PRO A CA 1
ATOM 632 C C . PRO A 1 78 ? 3.755 -10.685 3.921 1.00 92.38 78 PRO A C 1
ATOM 634 O O . PRO A 1 78 ? 4.865 -10.743 3.405 1.00 92.38 78 PRO A O 1
ATOM 637 N N . LEU A 1 79 ? 2.816 -9.839 3.484 1.00 93.94 79 LEU A N 1
ATOM 638 C CA . LEU A 1 79 ? 3.067 -8.852 2.425 1.00 93.94 79 LEU A CA 1
ATOM 639 C C . LEU A 1 79 ? 3.789 -7.590 2.914 1.00 93.94 79 LEU A C 1
ATOM 641 O O . LEU A 1 79 ? 4.381 -6.896 2.097 1.00 93.94 79 LEU A O 1
ATOM 645 N N . VAL A 1 80 ? 3.732 -7.252 4.204 1.00 91.38 80 VAL A N 1
ATOM 646 C CA . VAL A 1 80 ? 4.163 -5.932 4.698 1.00 91.38 80 VAL A CA 1
ATOM 647 C C . VAL A 1 80 ? 5.645 -5.709 4.470 1.00 91.38 80 VAL A C 1
ATOM 649 O O . VAL A 1 80 ? 6.007 -4.743 3.804 1.00 91.38 80 VAL A O 1
ATOM 652 N N . ASP A 1 81 ? 6.488 -6.628 4.940 1.00 88.69 81 ASP A N 1
ATOM 653 C CA . ASP A 1 81 ? 7.942 -6.505 4.802 1.00 88.69 81 ASP A CA 1
ATOM 654 C C . ASP A 1 81 ? 8.344 -6.369 3.335 1.00 88.69 81 ASP A C 1
ATOM 656 O O . ASP A 1 81 ? 9.158 -5.519 2.969 1.00 88.69 81 ASP A O 1
ATOM 660 N N . ARG A 1 82 ? 7.698 -7.160 2.474 1.00 91.62 82 ARG A N 1
ATOM 661 C CA . ARG A 1 82 ? 7.965 -7.162 1.042 1.00 91.62 82 ARG A CA 1
ATOM 662 C C . ARG A 1 82 ? 7.573 -5.849 0.372 1.00 91.62 82 ARG A C 1
ATOM 664 O O . ARG A 1 82 ? 8.340 -5.310 -0.426 1.00 91.62 82 ARG A O 1
ATOM 671 N N . LEU A 1 83 ? 6.388 -5.332 0.687 1.00 93.38 83 LEU A N 1
ATOM 672 C CA . LEU A 1 83 ? 5.883 -4.081 0.124 1.00 93.38 83 LEU A CA 1
ATOM 673 C C . LEU A 1 83 ? 6.671 -2.873 0.633 1.00 93.38 83 LEU A C 1
ATOM 675 O O . LEU A 1 83 ? 6.945 -1.952 -0.134 1.00 93.38 83 LEU A O 1
ATOM 679 N N . VAL A 1 84 ? 7.084 -2.888 1.898 1.00 90.19 84 VAL A N 1
ATOM 680 C CA . VAL A 1 84 ? 7.895 -1.826 2.503 1.00 90.19 84 VAL A CA 1
ATOM 681 C C . VAL A 1 84 ? 9.302 -1.815 1.917 1.00 90.19 84 VAL A C 1
ATOM 683 O O . VAL A 1 84 ? 9.791 -0.744 1.559 1.00 90.19 84 VAL A O 1
ATOM 686 N N . GLU A 1 85 ? 9.934 -2.979 1.741 1.00 90.06 85 GLU A N 1
ATOM 687 C CA . GLU A 1 85 ? 11.223 -3.095 1.049 1.00 90.06 85 GLU A CA 1
ATOM 688 C C . GLU A 1 85 ? 11.130 -2.537 -0.380 1.00 90.06 85 GLU A C 1
ATOM 690 O O . GLU A 1 85 ? 11.965 -1.730 -0.806 1.00 90.06 85 GLU A O 1
ATOM 695 N N . PHE A 1 86 ? 10.086 -2.932 -1.112 1.00 91.31 86 PHE A N 1
ATOM 696 C CA . PHE A 1 86 ? 9.835 -2.454 -2.465 1.00 91.31 86 PHE A CA 1
ATOM 697 C C . PHE A 1 86 ? 9.644 -0.934 -2.507 1.00 91.31 86 PHE A C 1
ATOM 699 O O . PHE A 1 86 ? 10.360 -0.246 -3.236 1.00 91.31 86 PHE A O 1
ATOM 706 N N . ALA A 1 87 ? 8.754 -0.386 -1.677 1.00 90.62 87 ALA A N 1
ATOM 707 C CA . ALA A 1 87 ? 8.497 1.049 -1.605 1.00 90.62 87 ALA A CA 1
ATOM 708 C C . ALA A 1 87 ? 9.737 1.854 -1.201 1.00 90.62 87 ALA A C 1
ATOM 710 O O . ALA A 1 87 ? 10.011 2.899 -1.796 1.00 90.62 87 ALA A O 1
ATOM 711 N N . ALA A 1 88 ? 10.527 1.368 -0.239 1.00 89.56 88 ALA A N 1
ATOM 712 C CA . ALA A 1 88 ? 11.745 2.038 0.209 1.00 89.56 88 ALA A CA 1
ATOM 713 C C . ALA A 1 88 ? 12.738 2.248 -0.943 1.00 89.56 88 ALA A C 1
ATOM 715 O O . ALA A 1 88 ? 13.322 3.328 -1.078 1.00 89.56 88 ALA A O 1
ATOM 716 N N . ARG A 1 89 ? 12.884 1.256 -1.830 1.00 89.62 89 ARG A N 1
ATOM 717 C CA . ARG A 1 89 ? 13.745 1.367 -3.016 1.00 89.62 89 ARG A CA 1
ATOM 718 C C . ARG A 1 89 ? 13.267 2.454 -3.977 1.00 89.62 89 ARG A C 1
ATOM 720 O O . ARG A 1 89 ? 14.096 3.177 -4.529 1.00 89.62 89 ARG A O 1
ATOM 727 N N . ILE A 1 90 ? 11.959 2.608 -4.151 1.00 87.00 90 ILE A N 1
ATOM 728 C CA . ILE A 1 90 ? 11.389 3.638 -5.032 1.00 87.00 90 ILE A CA 1
ATOM 729 C C . ILE A 1 90 ? 11.542 5.022 -4.428 1.00 87.00 90 ILE A C 1
ATOM 731 O O . ILE A 1 90 ? 11.959 5.949 -5.118 1.00 87.00 90 ILE A O 1
ATOM 735 N N . ILE A 1 91 ? 11.272 5.156 -3.129 1.00 87.00 91 ILE A N 1
ATOM 736 C CA . ILE A 1 91 ? 11.474 6.402 -2.380 1.00 87.00 91 ILE A CA 1
ATOM 737 C C . ILE A 1 91 ? 12.939 6.857 -2.494 1.00 87.00 91 ILE A C 1
ATOM 739 O O . ILE A 1 91 ? 13.229 8.050 -2.589 1.00 87.00 91 ILE A O 1
ATOM 743 N N . GLU A 1 92 ? 13.883 5.917 -2.559 1.00 87.31 92 GLU A N 1
ATOM 744 C CA . GLU A 1 92 ? 15.303 6.194 -2.805 1.00 87.31 92 GLU A CA 1
ATOM 745 C C . GLU A 1 92 ? 15.630 6.637 -4.239 1.00 87.31 92 GLU A C 1
ATOM 747 O O . GLU A 1 92 ? 16.718 7.166 -4.483 1.00 87.31 92 GLU A O 1
ATOM 752 N N . GLY A 1 93 ? 14.693 6.493 -5.173 1.00 84.94 93 GLY A N 1
ATOM 753 C CA . GLY A 1 93 ? 14.871 6.764 -6.597 1.00 84.94 93 GLY A CA 1
ATOM 754 C C . GLY A 1 93 ? 15.517 5.605 -7.355 1.00 84.94 93 GLY A C 1
ATOM 755 O O . GLY A 1 93 ? 16.069 5.816 -8.436 1.00 84.94 93 GLY A O 1
ATOM 756 N N . ARG A 1 94 ? 15.501 4.386 -6.800 1.00 86.75 94 ARG A N 1
ATOM 757 C CA . ARG A 1 94 ? 15.987 3.207 -7.522 1.00 86.75 94 ARG A CA 1
ATOM 758 C C . ARG A 1 94 ? 14.979 2.810 -8.590 1.00 86.75 94 ARG A C 1
ATOM 760 O O . ARG A 1 94 ? 13.772 2.851 -8.375 1.00 86.75 94 ARG A O 1
ATOM 767 N N . LYS A 1 95 ? 15.502 2.371 -9.733 1.00 82.31 95 LYS A N 1
ATOM 768 C CA . LYS A 1 95 ? 14.685 1.792 -10.799 1.00 82.31 95 LYS A CA 1
ATOM 769 C C . LYS A 1 95 ? 14.166 0.419 -10.382 1.00 82.31 95 LYS A C 1
ATOM 771 O O . LYS A 1 95 ? 14.856 -0.327 -9.682 1.00 82.31 95 LYS A O 1
ATOM 776 N N . ILE A 1 96 ? 12.979 0.095 -10.870 1.00 85.19 96 ILE A N 1
ATOM 777 C CA . ILE A 1 96 ? 12.371 -1.229 -10.767 1.00 85.19 96 ILE A CA 1
ATOM 778 C C . ILE A 1 96 ? 12.354 -1.848 -12.153 1.00 85.19 96 ILE A C 1
ATOM 780 O O . ILE A 1 96 ? 12.133 -1.157 -13.146 1.00 85.19 96 ILE A O 1
ATOM 784 N N . ALA A 1 97 ? 12.603 -3.150 -12.217 1.00 86.81 97 ALA A N 1
ATOM 785 C CA . ALA A 1 97 ? 12.434 -3.914 -13.440 1.00 86.81 97 ALA A CA 1
ATOM 786 C C . ALA A 1 97 ? 10.997 -4.454 -13.534 1.00 86.81 97 ALA A C 1
ATOM 788 O O . ALA A 1 97 ? 10.403 -4.827 -12.525 1.00 86.81 97 ALA A O 1
ATOM 789 N N . ALA A 1 98 ? 10.434 -4.526 -14.742 1.00 85.38 98 ALA A N 1
ATOM 790 C CA . ALA A 1 98 ? 9.035 -4.926 -14.937 1.00 85.38 98 ALA A CA 1
ATOM 791 C C . ALA A 1 98 ? 8.720 -6.309 -14.340 1.00 85.38 98 ALA A C 1
ATOM 793 O O . ALA A 1 98 ? 7.699 -6.500 -13.686 1.00 85.38 98 ALA A O 1
ATOM 794 N N . ASN A 1 99 ? 9.647 -7.257 -14.489 1.00 88.12 99 ASN A N 1
ATOM 795 C CA . ASN A 1 99 ? 9.540 -8.599 -13.917 1.00 88.12 99 ASN A CA 1
ATOM 796 C C . ASN A 1 99 ? 9.472 -8.603 -12.382 1.00 88.12 99 ASN A C 1
ATOM 798 O O . ASN A 1 99 ? 8.846 -9.484 -11.799 1.00 88.12 99 ASN A O 1
ATOM 802 N N . GLU A 1 100 ? 10.110 -7.636 -11.726 1.00 90.31 100 GLU A N 1
ATOM 803 C CA . GLU A 1 100 ? 10.056 -7.497 -10.276 1.00 90.31 100 GLU A CA 1
ATOM 804 C C . GLU A 1 100 ? 8.669 -7.033 -9.817 1.00 90.31 100 GLU A C 1
ATOM 806 O O . GLU A 1 100 ? 8.103 -7.636 -8.908 1.00 90.31 100 GLU A O 1
ATOM 811 N N . ALA A 1 101 ? 8.097 -6.021 -10.479 1.00 91.06 101 ALA A N 1
ATOM 812 C CA . ALA A 1 101 ? 6.743 -5.549 -10.187 1.00 91.06 101 ALA A CA 1
ATOM 813 C C . ALA A 1 101 ? 5.701 -6.661 -10.402 1.00 91.06 101 ALA A C 1
ATOM 815 O O . ALA A 1 101 ? 4.881 -6.916 -9.523 1.00 91.06 101 ALA A O 1
ATOM 816 N N . VAL A 1 102 ? 5.801 -7.392 -11.519 1.00 93.12 102 VAL A N 1
ATOM 817 C CA . VAL A 1 102 ? 4.954 -8.564 -11.805 1.00 93.12 102 VAL A CA 1
ATOM 818 C C . VAL A 1 102 ? 5.092 -9.633 -10.716 1.00 93.12 102 VAL A C 1
ATOM 820 O O . VAL A 1 102 ? 4.089 -10.184 -10.266 1.00 93.12 102 VAL A O 1
ATOM 823 N N . GLY A 1 103 ? 6.314 -9.904 -10.246 1.00 94.38 103 GLY A N 1
ATOM 824 C CA . GLY A 1 103 ? 6.555 -10.853 -9.157 1.00 94.38 103 GLY A CA 1
ATOM 825 C C . GLY A 1 103 ? 5.856 -10.456 -7.854 1.00 94.38 103 GLY A C 1
ATOM 826 O O . GLY A 1 103 ? 5.244 -11.302 -7.204 1.00 94.38 103 GLY A O 1
ATOM 827 N N . ILE A 1 104 ? 5.881 -9.169 -7.503 1.00 94.88 104 ILE A N 1
ATOM 828 C CA . ILE A 1 104 ? 5.209 -8.654 -6.302 1.00 94.88 104 ILE A CA 1
ATOM 829 C C . ILE A 1 104 ? 3.687 -8.702 -6.458 1.00 94.88 104 ILE A C 1
ATOM 831 O O . ILE A 1 104 ? 3.000 -9.132 -5.534 1.00 94.88 104 ILE A O 1
ATOM 835 N N . ILE A 1 105 ? 3.146 -8.333 -7.622 1.00 95.56 105 ILE A N 1
ATOM 836 C CA . ILE A 1 105 ? 1.706 -8.467 -7.892 1.00 95.56 105 ILE A CA 1
ATOM 837 C C . ILE A 1 105 ? 1.264 -9.932 -7.768 1.00 95.56 105 ILE A C 1
ATOM 839 O O . ILE A 1 105 ? 0.247 -10.220 -7.135 1.00 95.56 105 ILE A O 1
ATOM 843 N N . ALA A 1 106 ? 2.048 -10.878 -8.290 1.00 96.00 106 ALA A N 1
ATOM 844 C CA . ALA A 1 106 ? 1.759 -12.303 -8.144 1.00 96.00 106 ALA A CA 1
ATOM 845 C C . ALA A 1 106 ? 1.791 -12.767 -6.673 1.00 96.00 106 ALA A C 1
ATOM 847 O O . ALA A 1 106 ? 1.011 -13.635 -6.277 1.00 96.00 106 ALA A O 1
ATOM 848 N N . GLU A 1 107 ? 2.669 -12.197 -5.842 1.00 96.31 107 GLU A N 1
ATOM 849 C CA . GLU A 1 107 ? 2.687 -12.445 -4.396 1.00 96.31 107 GLU A CA 1
ATOM 850 C C . GLU A 1 107 ? 1.453 -11.874 -3.693 1.00 96.31 107 GLU A C 1
ATOM 852 O O . GLU A 1 107 ? 0.850 -12.585 -2.887 1.00 96.31 107 GLU A O 1
ATOM 857 N N . ILE A 1 108 ? 1.031 -10.653 -4.041 1.00 96.94 108 ILE A N 1
ATOM 858 C CA . ILE A 1 108 ? -0.218 -10.051 -3.554 1.00 96.94 108 ILE A CA 1
ATOM 859 C C . ILE A 1 108 ? -1.410 -10.949 -3.904 1.00 96.94 108 ILE A C 1
ATOM 861 O O . ILE A 1 108 ? -2.253 -11.202 -3.049 1.00 96.94 108 ILE A O 1
ATOM 865 N N . GLY A 1 109 ? -1.447 -11.507 -5.117 1.00 95.94 109 GLY A N 1
ATOM 866 C CA . GLY A 1 109 ? -2.519 -12.386 -5.597 1.00 95.94 109 GLY A CA 1
ATOM 867 C C . GLY A 1 109 ? -2.770 -13.656 -4.768 1.00 95.94 109 GLY A C 1
ATOM 868 O O . GLY A 1 109 ? -3.817 -14.296 -4.921 1.00 95.94 109 GLY A O 1
ATOM 869 N N . LYS A 1 110 ? -1.840 -14.020 -3.872 1.00 95.69 110 LYS A N 1
ATOM 870 C CA . LYS A 1 110 ? -1.995 -15.114 -2.895 1.00 95.69 110 LYS A CA 1
ATOM 871 C C . LYS A 1 110 ? -2.907 -14.738 -1.720 1.00 95.69 110 LYS A C 1
ATOM 873 O O . LYS A 1 110 ? -3.334 -15.627 -0.987 1.00 95.69 110 LYS A O 1
ATOM 878 N N . PHE A 1 111 ? -3.197 -13.450 -1.544 1.00 95.00 111 PHE A N 1
ATOM 879 C CA . PHE A 1 111 ? -4.016 -12.896 -0.473 1.00 95.00 111 PHE A CA 1
ATOM 880 C C . PHE A 1 111 ? -5.236 -12.216 -1.088 1.00 95.00 111 PHE A C 1
ATOM 882 O O . PHE A 1 111 ? -5.116 -11.211 -1.786 1.00 95.00 111 PHE A O 1
ATOM 889 N N . ASP A 1 112 ? -6.421 -12.773 -0.855 1.00 93.69 112 ASP A N 1
ATOM 890 C CA . ASP A 1 112 ? -7.626 -12.247 -1.489 1.00 93.69 112 ASP A CA 1
ATOM 891 C C . ASP A 1 112 ? -7.998 -10.851 -0.962 1.00 93.69 112 ASP A C 1
ATOM 893 O O . ASP A 1 112 ? -7.799 -10.538 0.217 1.00 93.69 112 ASP A O 1
ATOM 897 N N . GLY A 1 113 ? -8.546 -10.014 -1.847 1.00 93.75 113 GLY A N 1
ATOM 898 C CA . GLY A 1 113 ? -9.102 -8.704 -1.494 1.00 93.75 113 GLY A CA 1
ATOM 899 C C . GLY A 1 113 ? -8.079 -7.622 -1.138 1.00 93.75 113 GLY A C 1
ATOM 900 O O . GLY A 1 113 ? -8.463 -6.593 -0.593 1.00 93.75 113 GLY A O 1
ATOM 901 N N . GLN A 1 114 ? -6.790 -7.811 -1.440 1.00 96.25 114 GLN A N 1
ATOM 902 C CA . GLN A 1 114 ? -5.744 -6.810 -1.174 1.00 96.25 114 GLN A CA 1
ATOM 903 C C . GLN A 1 114 ? -5.658 -5.758 -2.295 1.00 96.25 114 GLN A C 1
ATOM 905 O O . GLN A 1 114 ? -4.595 -5.515 -2.872 1.00 96.25 114 GLN A O 1
ATOM 910 N N . TYR A 1 115 ? -6.796 -5.137 -2.622 1.00 96.44 115 TYR A N 1
ATOM 911 C CA . TYR A 1 115 ? -6.932 -4.169 -3.715 1.00 96.44 115 TYR A CA 1
ATOM 912 C C . TYR A 1 115 ? -6.028 -2.946 -3.552 1.00 96.44 115 TYR A C 1
ATOM 914 O O . TYR A 1 115 ? -5.462 -2.473 -4.534 1.00 96.44 115 TYR A O 1
ATOM 922 N N . ALA A 1 116 ? -5.862 -2.439 -2.330 1.00 96.81 116 ALA A N 1
ATOM 923 C CA . ALA A 1 116 ? -5.036 -1.264 -2.085 1.00 96.81 116 ALA A CA 1
ATOM 924 C C . ALA A 1 116 ? -3.536 -1.567 -2.233 1.00 96.81 116 ALA A C 1
ATOM 926 O O . ALA A 1 116 ? -2.797 -0.750 -2.781 1.00 96.81 116 ALA A O 1
ATOM 927 N N . ALA A 1 117 ? -3.087 -2.766 -1.837 1.00 97.06 117 ALA A N 1
ATOM 928 C CA . ALA A 1 117 ? -1.716 -3.211 -2.096 1.00 97.06 117 ALA A CA 1
ATOM 929 C C . ALA A 1 117 ? -1.456 -3.358 -3.600 1.00 97.06 117 ALA A C 1
ATOM 931 O O . ALA A 1 117 ? -0.432 -2.890 -4.100 1.00 97.06 117 ALA A O 1
ATOM 932 N N . LEU A 1 118 ? -2.406 -3.968 -4.319 1.00 97.25 118 LEU A N 1
ATOM 933 C CA . LEU A 1 118 ? -2.353 -4.114 -5.771 1.00 97.25 118 LEU A CA 1
ATOM 934 C C . LEU A 1 118 ? -2.264 -2.749 -6.464 1.00 97.25 118 LEU A C 1
ATOM 936 O O . LEU A 1 118 ? -1.377 -2.538 -7.290 1.00 97.25 118 LEU A O 1
ATOM 940 N N . ALA A 1 119 ? -3.125 -1.805 -6.079 1.00 96.00 119 ALA A N 1
ATOM 941 C CA . ALA A 1 119 ? -3.115 -0.446 -6.608 1.00 96.00 119 ALA A CA 1
ATOM 942 C C . ALA A 1 119 ? -1.793 0.277 -6.311 1.00 96.00 119 ALA A C 1
ATOM 944 O O . ALA A 1 119 ? -1.245 0.928 -7.195 1.00 96.00 119 ALA A O 1
ATOM 945 N N . ALA A 1 120 ? -1.245 0.136 -5.099 1.00 95.00 120 ALA A N 1
ATOM 946 C CA . ALA A 1 120 ? 0.006 0.790 -4.724 1.00 95.00 120 ALA A CA 1
ATOM 947 C C . ALA A 1 120 ? 1.174 0.294 -5.578 1.00 95.00 120 ALA A C 1
ATOM 949 O O . ALA A 1 120 ? 1.897 1.097 -6.161 1.00 95.00 120 ALA A O 1
ATOM 950 N N . VAL A 1 121 ? 1.340 -1.025 -5.703 1.00 94.88 121 VAL A N 1
ATOM 951 C CA . VAL A 1 121 ? 2.428 -1.601 -6.507 1.00 94.88 121 VAL A CA 1
ATOM 952 C C . VAL A 1 121 ? 2.271 -1.257 -7.981 1.00 94.88 121 VAL A C 1
ATOM 954 O O . VAL A 1 121 ? 3.266 -0.917 -8.618 1.00 94.88 121 VAL A O 1
ATOM 957 N N . SER A 1 122 ? 1.047 -1.283 -8.507 1.00 93.12 122 SER A N 1
ATOM 958 C CA . SER A 1 122 ? 0.788 -0.955 -9.910 1.00 93.12 122 SER A CA 1
ATOM 959 C C . SER A 1 122 ? 1.094 0.516 -10.190 1.00 93.12 122 SER A C 1
ATOM 961 O O . SER A 1 122 ? 1.900 0.803 -11.066 1.00 93.12 122 SER A O 1
ATOM 963 N N . SER A 1 123 ? 0.594 1.452 -9.373 1.00 91.69 123 SER A N 1
ATOM 964 C CA . SER A 1 123 ? 0.916 2.886 -9.480 1.00 91.69 123 SER A CA 1
ATOM 965 C C . SER A 1 123 ? 2.419 3.165 -9.415 1.00 91.69 123 SER A C 1
ATOM 967 O O . SER A 1 123 ? 2.954 3.942 -10.204 1.00 91.69 123 SER A O 1
ATOM 969 N N . LEU A 1 124 ? 3.117 2.505 -8.493 1.00 89.75 124 LEU A N 1
ATOM 970 C CA . LEU A 1 124 ? 4.565 2.604 -8.353 1.00 89.75 124 LEU A CA 1
ATOM 971 C C . LEU A 1 124 ? 5.317 2.038 -9.567 1.00 89.75 124 LEU A C 1
ATOM 973 O O . LEU A 1 124 ? 6.326 2.604 -9.989 1.00 89.75 124 LEU A O 1
ATOM 977 N N . ALA A 1 125 ? 4.832 0.933 -10.133 1.00 89.50 125 ALA A N 1
ATOM 978 C CA . ALA A 1 125 ? 5.383 0.336 -11.338 1.00 89.50 125 ALA A CA 1
ATOM 979 C C . ALA A 1 125 ? 5.128 1.215 -12.570 1.00 89.50 125 ALA A C 1
ATOM 981 O O . ALA A 1 125 ? 6.064 1.427 -13.330 1.00 89.50 125 ALA A O 1
ATOM 982 N N . TYR A 1 126 ? 3.931 1.788 -12.736 1.00 88.31 126 TYR A N 1
ATOM 983 C CA . TYR A 1 126 ? 3.619 2.720 -13.828 1.00 88.31 126 TYR A CA 1
ATOM 984 C C . TYR A 1 126 ? 4.480 3.988 -13.776 1.00 88.31 126 TYR A C 1
ATOM 986 O O . TYR A 1 126 ? 4.944 4.456 -14.809 1.00 88.31 126 TYR A O 1
ATOM 994 N N . ASP A 1 127 ? 4.752 4.523 -12.580 1.00 84.00 127 ASP A N 1
ATOM 995 C CA . ASP A 1 127 ? 5.648 5.677 -12.418 1.00 84.00 127 ASP A CA 1
ATOM 996 C C . ASP A 1 127 ? 7.124 5.320 -12.738 1.00 84.00 127 ASP A C 1
ATOM 998 O O . ASP A 1 127 ? 7.914 6.205 -13.079 1.00 84.00 127 ASP A O 1
ATOM 1002 N N . ALA A 1 128 ? 7.521 4.044 -12.619 1.00 80.44 128 ALA A N 1
ATOM 1003 C CA . ALA A 1 128 ? 8.908 3.586 -12.774 1.00 80.44 128 ALA A CA 1
ATOM 1004 C C . ALA A 1 128 ? 9.229 2.953 -14.142 1.00 80.44 128 ALA A C 1
ATOM 1006 O O . ALA A 1 128 ? 10.372 3.032 -14.608 1.00 80.44 128 ALA A O 1
ATOM 1007 N N . LEU A 1 129 ? 8.254 2.286 -14.755 1.00 76.38 129 LEU A N 1
ATOM 1008 C CA . LEU A 1 129 ? 8.349 1.606 -16.041 1.00 76.38 129 LEU A CA 1
ATOM 1009 C C . LEU A 1 129 ? 7.859 2.568 -17.132 1.00 76.38 129 LEU A C 1
ATOM 1011 O O . LEU A 1 129 ? 6.920 3.319 -16.925 1.00 76.38 129 LEU A O 1
ATOM 1015 N N . GLY A 1 130 ? 8.544 2.597 -18.275 1.00 73.56 130 GLY A N 1
ATOM 1016 C CA . GLY A 1 130 ? 8.272 3.566 -19.343 1.00 73.56 130 GLY A CA 1
ATOM 1017 C C . GLY A 1 130 ? 6.929 3.346 -20.044 1.00 73.56 130 GLY A C 1
ATOM 1018 O O . GLY A 1 130 ? 5.956 4.007 -19.721 1.00 73.56 130 GLY A O 1
ATOM 1019 N N . GLU A 1 131 ? 6.896 2.474 -21.055 1.00 71.81 131 GLU A N 1
ATOM 1020 C CA . GLU A 1 131 ? 5.716 2.305 -21.929 1.00 71.81 131 GLU A CA 1
ATOM 1021 C C . GLU A 1 131 ? 5.251 0.843 -22.083 1.00 71.81 131 GLU A C 1
ATOM 1023 O O . GLU A 1 131 ? 4.249 0.595 -22.749 1.00 71.81 131 GLU A O 1
ATOM 1028 N N . ASP A 1 132 ? 5.944 -0.135 -21.486 1.00 78.38 132 ASP A N 1
ATOM 1029 C CA . ASP A 1 132 ? 5.575 -1.556 -21.591 1.00 78.38 132 ASP A CA 1
ATOM 1030 C C . ASP A 1 132 ? 4.985 -2.075 -20.274 1.00 78.38 132 ASP A C 1
ATOM 1032 O O . ASP A 1 132 ? 5.712 -2.404 -19.331 1.00 78.38 132 ASP A O 1
ATOM 1036 N N . PHE A 1 133 ? 3.652 -2.123 -20.228 1.00 84.88 133 PHE A N 1
ATOM 1037 C CA . PHE A 1 133 ? 2.873 -2.521 -19.054 1.00 84.88 133 PHE A CA 1
ATOM 1038 C C . PHE A 1 133 ? 2.007 -3.766 -19.275 1.00 84.88 133 PHE A C 1
ATOM 1040 O O 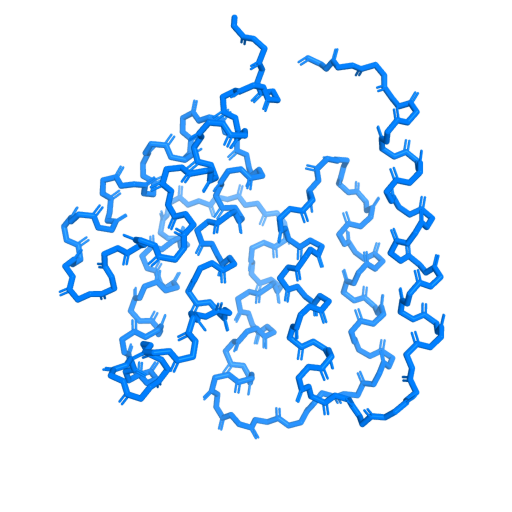. PHE A 1 133 ? 1.368 -4.237 -18.342 1.00 84.88 133 PHE A O 1
ATOM 1047 N N . GLY A 1 134 ? 2.001 -4.358 -20.475 1.00 87.19 134 GLY A N 1
ATOM 1048 C CA . GLY A 1 134 ? 0.973 -5.338 -20.853 1.00 87.19 134 GLY A CA 1
ATOM 1049 C C . GLY A 1 134 ? 0.894 -6.570 -19.941 1.00 87.19 134 GLY A C 1
ATOM 1050 O O . GLY A 1 134 ? -0.193 -7.078 -19.677 1.00 87.19 134 GLY A O 1
ATOM 1051 N N . ALA A 1 135 ? 2.033 -7.039 -19.420 1.00 88.06 135 ALA A N 1
ATOM 1052 C CA . ALA A 1 135 ? 2.065 -8.148 -18.464 1.00 88.06 135 ALA A CA 1
ATOM 1053 C C . ALA A 1 135 ? 1.571 -7.753 -17.059 1.00 88.06 135 ALA A C 1
ATOM 1055 O O . ALA A 1 135 ? 1.012 -8.591 -16.355 1.00 88.06 135 ALA A O 1
ATOM 1056 N N . LEU A 1 136 ? 1.793 -6.498 -16.657 1.00 90.50 136 LEU A N 1
ATOM 1057 C CA . LEU A 1 136 ? 1.333 -5.944 -15.385 1.00 90.50 136 LEU A CA 1
ATOM 1058 C C . LEU A 1 136 ? -0.193 -5.792 -15.411 1.00 90.50 136 LEU A C 1
ATOM 1060 O O . LEU A 1 136 ? -0.865 -6.366 -14.559 1.00 90.50 136 LEU A O 1
ATOM 1064 N N . ASP A 1 137 ? -0.714 -5.122 -16.444 1.00 92.00 137 ASP A N 1
ATOM 1065 C CA . ASP A 1 137 ? -2.144 -4.868 -16.650 1.00 92.00 137 ASP A CA 1
ATOM 1066 C C . ASP A 1 137 ? -2.931 -6.181 -16.695 1.00 92.00 137 ASP A C 1
ATOM 1068 O O . ASP A 1 137 ? -3.936 -6.344 -16.005 1.00 92.00 137 ASP A O 1
ATOM 1072 N N . ALA A 1 138 ? -2.448 -7.157 -17.476 1.00 94.00 138 ALA A N 1
ATOM 1073 C CA . ALA A 1 138 ? -3.114 -8.448 -17.615 1.00 94.00 138 ALA A CA 1
ATOM 1074 C C . ALA A 1 138 ? -3.217 -9.195 -16.277 1.00 94.00 138 ALA A C 1
ATOM 1076 O O . ALA A 1 138 ? -4.258 -9.785 -15.982 1.00 94.00 138 ALA A O 1
ATOM 1077 N N . LEU A 1 139 ? -2.154 -9.160 -15.467 1.00 94.81 139 LEU A N 1
ATOM 1078 C CA . LEU A 1 139 ? -2.139 -9.804 -14.157 1.00 94.81 139 LEU A CA 1
ATOM 1079 C C . LEU A 1 139 ? -3.013 -9.048 -13.144 1.00 94.81 139 LEU A C 1
ATOM 1081 O O . LEU A 1 139 ? -3.735 -9.681 -12.375 1.00 94.81 139 LEU A O 1
ATOM 1085 N N . GLU A 1 140 ? -2.982 -7.714 -13.151 1.00 94.50 140 GLU A N 1
ATOM 1086 C CA . GLU A 1 140 ? -3.851 -6.882 -12.312 1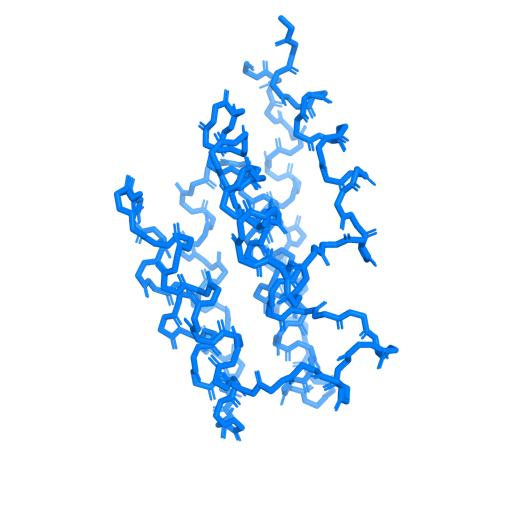.00 94.50 140 GLU A CA 1
ATOM 1087 C C . GLU A 1 140 ? -5.334 -7.180 -12.595 1.00 94.50 140 GLU A C 1
ATOM 1089 O O . GLU A 1 140 ? -6.105 -7.461 -11.672 1.00 94.50 140 GLU A O 1
ATOM 1094 N N . ASP A 1 141 ? -5.715 -7.193 -13.873 1.00 95.81 141 ASP A N 1
ATOM 1095 C CA . ASP A 1 141 ? -7.072 -7.493 -14.326 1.00 95.81 141 ASP A CA 1
ATOM 1096 C C . ASP A 1 141 ? -7.525 -8.903 -13.934 1.00 95.81 141 ASP A C 1
ATOM 1098 O O . ASP A 1 141 ? -8.681 -9.102 -13.547 1.00 95.81 141 ASP A O 1
ATOM 1102 N N . GLU A 1 142 ? -6.641 -9.897 -14.051 1.00 96.69 142 GLU A N 1
ATOM 1103 C CA . GLU A 1 142 ? -6.929 -11.274 -13.644 1.00 96.69 142 GLU A CA 1
ATOM 1104 C C . GLU A 1 142 ? -7.238 -11.351 -12.144 1.00 96.69 142 GLU A C 1
ATOM 1106 O O . GLU A 1 142 ? -8.249 -11.942 -11.748 1.00 96.69 142 GLU A O 1
ATOM 1111 N N . LEU A 1 143 ? -6.409 -10.715 -11.309 1.00 96.44 143 LEU A N 1
ATOM 1112 C CA . LEU A 1 143 ? -6.591 -10.713 -9.858 1.00 96.44 143 LEU A CA 1
ATOM 1113 C C . LEU A 1 143 ? -7.869 -9.984 -9.441 1.00 96.44 143 LEU A C 1
ATOM 1115 O O . LEU A 1 143 ? -8.623 -10.514 -8.625 1.00 96.44 143 LEU A O 1
ATOM 1119 N N . ARG A 1 144 ? -8.158 -8.820 -10.036 1.00 95.38 144 ARG A N 1
ATOM 1120 C CA . ARG A 1 144 ? -9.400 -8.077 -9.771 1.00 95.38 144 ARG A CA 1
ATOM 1121 C C . ARG A 1 144 ? -10.629 -8.908 -10.123 1.00 95.38 144 ARG A C 1
ATOM 1123 O O . ARG A 1 144 ? -11.478 -9.117 -9.264 1.00 95.38 144 ARG A O 1
ATOM 1130 N N . LYS A 1 145 ? -10.678 -9.493 -11.327 1.00 95.75 145 LYS A N 1
ATOM 1131 C CA . LYS A 1 145 ? -11.789 -10.369 -11.750 1.00 95.75 145 LYS A CA 1
ATOM 1132 C C . LYS A 1 145 ? -11.968 -11.564 -10.819 1.00 95.75 145 LYS A C 1
ATOM 1134 O O . LYS A 1 145 ? -13.100 -11.927 -10.500 1.00 95.75 145 LYS A O 1
ATOM 1139 N N . LYS A 1 146 ? -10.863 -12.185 -10.391 1.00 95.44 146 LYS A N 1
ATOM 1140 C CA . LYS A 1 146 ? -10.889 -13.297 -9.434 1.00 95.44 146 LYS A CA 1
ATOM 1141 C C . LYS A 1 146 ? -11.538 -12.862 -8.121 1.00 95.44 146 LYS A C 1
ATOM 1143 O O . LYS A 1 146 ? -12.393 -13.586 -7.623 1.00 95.44 146 LYS A O 1
ATOM 1148 N N . TRP A 1 147 ? -11.133 -11.723 -7.563 1.00 94.69 147 TRP A N 1
ATOM 1149 C CA . TRP A 1 147 ? -11.638 -11.240 -6.279 1.00 94.69 147 TRP A CA 1
ATOM 1150 C C . TRP A 1 147 ? -13.074 -10.706 -6.361 1.00 94.69 147 TRP A C 1
ATOM 1152 O O . TRP A 1 147 ? -13.865 -11.006 -5.471 1.00 94.69 147 TRP A O 1
ATOM 1162 N N . ASP A 1 148 ? -13.447 -10.020 -7.443 1.00 91.38 148 ASP A N 1
ATOM 1163 C CA . ASP A 1 148 ? -14.810 -9.520 -7.683 1.00 91.38 148 ASP A CA 1
ATOM 1164 C C . ASP A 1 148 ? -15.837 -10.656 -7.827 1.00 91.38 148 ASP A C 1
ATOM 1166 O O . ASP A 1 148 ? -17.013 -10.497 -7.498 1.00 91.38 148 ASP A O 1
ATOM 1170 N N . ALA A 1 149 ? -15.403 -11.825 -8.307 1.00 91.75 149 ALA A N 1
ATOM 1171 C CA . ALA A 1 149 ? -16.240 -13.019 -8.394 1.00 91.75 149 ALA A CA 1
ATOM 1172 C C . ALA A 1 149 ? -16.442 -13.723 -7.038 1.00 91.75 149 ALA A C 1
ATOM 1174 O O . ALA A 1 149 ? -17.252 -14.652 -6.944 1.00 91.75 149 ALA A O 1
ATOM 1175 N N . MET A 1 150 ? -15.713 -13.326 -5.988 1.00 86.69 150 MET A N 1
ATOM 1176 C CA . MET A 1 150 ? -15.864 -13.906 -4.656 1.00 86.69 150 MET A CA 1
ATOM 1177 C C . MET A 1 150 ? -17.032 -13.244 -3.912 1.00 86.69 150 MET A C 1
ATOM 1179 O O . MET A 1 150 ? -17.217 -12.031 -3.987 1.00 86.69 150 MET A O 1
ATOM 1183 N N . PRO A 1 151 ? -17.824 -14.009 -3.143 1.00 74.94 151 PRO A N 1
ATOM 1184 C CA . PRO A 1 151 ? -18.832 -13.417 -2.274 1.00 74.94 151 PRO A CA 1
ATOM 1185 C C . PRO A 1 151 ? -18.169 -12.538 -1.204 1.00 74.94 151 PRO A C 1
ATOM 1187 O O . PRO A 1 151 ? -17.131 -12.910 -0.648 1.00 74.94 151 PRO A O 1
ATOM 1190 N N . ALA A 1 152 ? -18.793 -11.396 -0.895 1.00 64.69 152 ALA A N 1
ATOM 1191 C CA . ALA A 1 152 ? -18.372 -10.526 0.203 1.00 64.69 152 ALA A CA 1
ATOM 1192 C C . ALA A 1 152 ? -18.317 -11.334 1.513 1.00 64.69 152 ALA A C 1
ATOM 1194 O O . ALA A 1 152 ? -19.281 -12.032 1.847 1.00 64.69 152 ALA A O 1
ATOM 1195 N N . ARG A 1 153 ? -17.170 -11.286 2.202 1.00 55.66 153 ARG A N 1
ATOM 1196 C CA . ARG A 1 153 ? -16.926 -12.003 3.463 1.00 55.66 153 ARG A CA 1
ATOM 1197 C C . ARG A 1 153 ? -17.385 -11.196 4.671 1.00 55.66 153 ARG A C 1
ATOM 1199 O O . ARG A 1 153 ? -17.146 -9.969 4.690 1.00 55.66 153 ARG A O 1
#

Foldseek 3Di:
DFLVVVLVVLLVVCPLNQPLPDVVSLLVSLVVQVVRDPLSLLSSVLCLLPHDPVCPVVHQLVSSLVSLVSSPVPDDDPLSVVLSVVSNCVSVVHADDLVRLLVSLVVCLVPAPNLSSLVSSLSSNPVRPDPDCVSSVVSSVVSVVVRVPDPRD